Protein AF-A0A6L7IF33-F1 (afdb_monomer_lite)

Foldseek 3Di:
DDPQCVQFPQWDWDADPQQGIWTWGAGPPDRQPIWIWGWDQQVVVRDIDIDIGGDDPPDDCVVVSVVSVVCSVCVVVVCVVCVVVVVVVD

pLDDT: mean 88.31, std 11.7, range [45.31, 97.75]

Sequence (90 aa):
MGLKDFIFGKPTKIENEFFGTMLFLKDKKDKFKSYFECRRQFIPSNKIIEICINGNLNDSVQKQIDFFKSIEDNYSVITKVISPLIEDEF

Secondary structure (DSSP, 8-state):
--HHHHHH-SPEEEEETTTEEEEEE--SS-GGG-EEEEEEEETTTTEEEEEEEE--TTS--HHHHHHHHHHHHTHHHHHHHHHHHHHTT-

Structure (mmCIF, N/CA/C/O backbone):
data_AF-A0A6L7IF33-F1
#
_entry.id   AF-A0A6L7IF33-F1
#
loop_
_atom_site.group_PDB
_atom_site.id
_atom_site.type_symbol
_atom_site.label_atom_id
_atom_site.label_alt_id
_atom_site.label_comp_id
_atom_site.label_asym_id
_atom_site.label_entity_id
_atom_site.label_seq_id
_atom_site.pdbx_PDB_ins_code
_atom_site.Cartn_x
_atom_site.Cartn_y
_atom_site.Cartn_z
_atom_site.occupancy
_atom_site.B_iso_or_equiv
_atom_site.auth_seq_id
_atom_site.auth_comp_id
_atom_site.auth_asym_id
_atom_site.auth_atom_id
_atom_site.pdbx_PDB_model_num
ATOM 1 N N . MET A 1 1 ? 26.397 11.514 -4.302 1.00 45.31 1 MET A N 1
ATOM 2 C CA . MET A 1 1 ? 26.076 10.491 -5.319 1.00 45.31 1 MET A CA 1
ATOM 3 C C . MET A 1 1 ? 26.368 9.145 -4.685 1.00 45.31 1 MET A C 1
ATOM 5 O O . MET A 1 1 ? 27.524 8.874 -4.389 1.00 45.31 1 MET A O 1
ATOM 9 N N . GLY A 1 2 ? 25.325 8.414 -4.298 1.00 49.16 2 GLY A N 1
ATOM 10 C CA . GLY A 1 2 ? 25.424 7.266 -3.389 1.00 49.16 2 GLY A CA 1
ATOM 11 C C . GLY A 1 2 ? 25.272 5.914 -4.085 1.00 49.16 2 GLY A C 1
ATOM 12 O O . GLY A 1 2 ? 24.834 5.833 -5.229 1.00 49.16 2 GLY A O 1
ATOM 13 N N . LEU A 1 3 ? 25.574 4.829 -3.363 1.00 58.47 3 LEU A N 1
ATOM 14 C CA . LEU A 1 3 ? 25.420 3.443 -3.839 1.00 58.47 3 LEU A CA 1
ATOM 15 C C . LEU A 1 3 ? 24.003 3.138 -4.376 1.00 58.47 3 LEU A C 1
ATOM 17 O O . LEU A 1 3 ? 23.852 2.366 -5.322 1.00 58.47 3 LEU A O 1
ATOM 21 N N . LYS A 1 4 ? 22.969 3.767 -3.796 1.00 52.81 4 LYS A N 1
ATOM 22 C CA . LYS A 1 4 ? 21.564 3.625 -4.218 1.00 52.81 4 LYS A CA 1
ATOM 23 C C . LYS A 1 4 ? 21.316 4.178 -5.629 1.00 52.81 4 LYS A C 1
ATOM 25 O O . LYS A 1 4 ? 20.640 3.51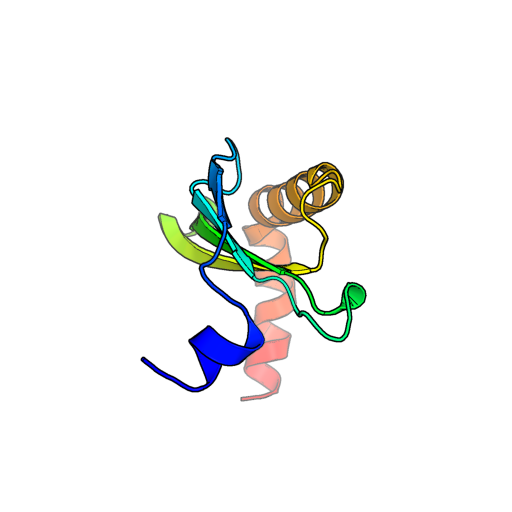9 -6.416 1.00 52.81 4 LYS A O 1
ATOM 30 N N . ASP A 1 5 ? 21.950 5.299 -5.986 1.00 55.75 5 ASP A N 1
ATOM 31 C CA . ASP A 1 5 ? 21.867 5.888 -7.334 1.00 55.75 5 ASP A CA 1
ATOM 32 C C . ASP A 1 5 ? 22.490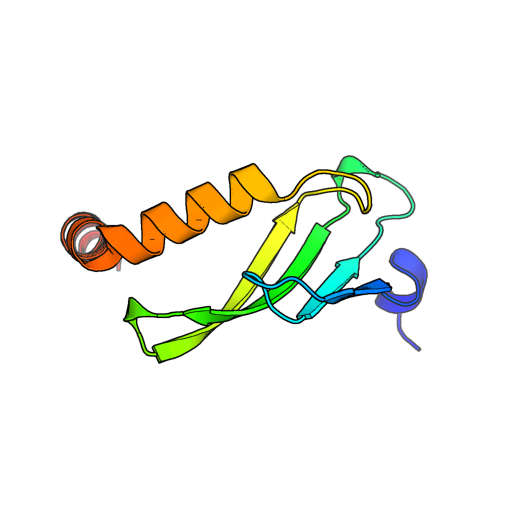 4.954 -8.390 1.00 55.75 5 ASP A C 1
ATOM 34 O O . ASP A 1 5 ? 22.036 4.885 -9.535 1.00 55.75 5 ASP A O 1
ATOM 38 N N . PHE A 1 6 ? 23.527 4.197 -8.008 1.00 59.06 6 PHE A N 1
ATOM 39 C CA . PHE A 1 6 ? 24.228 3.274 -8.904 1.00 59.06 6 PHE A CA 1
ATOM 40 C C . PHE A 1 6 ? 23.375 2.042 -9.250 1.00 59.06 6 PHE A C 1
ATOM 42 O O . PHE A 1 6 ? 23.327 1.620 -10.412 1.00 59.06 6 PHE A O 1
ATOM 49 N N . ILE A 1 7 ? 22.656 1.501 -8.260 1.00 60.00 7 ILE A N 1
ATOM 50 C CA . ILE A 1 7 ? 21.811 0.308 -8.414 1.00 60.00 7 ILE A CA 1
ATOM 51 C C . ILE A 1 7 ? 20.493 0.649 -9.125 1.00 60.00 7 ILE A C 1
ATOM 53 O O . ILE A 1 7 ? 20.149 -0.034 -10.087 1.00 60.00 7 ILE A O 1
ATOM 57 N N . PHE A 1 8 ? 19.811 1.730 -8.736 1.00 62.12 8 PHE A N 1
ATOM 58 C CA . PHE A 1 8 ? 18.455 2.032 -9.219 1.00 62.12 8 PHE A CA 1
ATOM 59 C C . PHE A 1 8 ? 18.386 3.087 -10.339 1.00 62.12 8 PHE A C 1
ATOM 61 O O . PHE A 1 8 ? 17.382 3.179 -11.042 1.00 62.12 8 PHE A O 1
ATOM 68 N N . GLY A 1 9 ? 19.463 3.843 -10.592 1.00 65.88 9 GLY A N 1
ATOM 69 C CA . GLY A 1 9 ? 19.419 4.979 -11.521 1.00 65.88 9 GLY A CA 1
ATOM 70 C C . GLY A 1 9 ? 18.540 6.126 -11.003 1.00 65.88 9 GLY A C 1
ATOM 71 O O . GLY A 1 9 ? 18.100 6.116 -9.857 1.00 65.88 9 GLY A O 1
ATOM 72 N N . LYS A 1 10 ? 18.292 7.144 -11.840 1.00 75.69 10 LYS A N 1
ATOM 73 C CA . LYS A 1 10 ? 17.324 8.200 -11.499 1.00 75.69 10 LYS A CA 1
ATOM 74 C C . LYS A 1 10 ? 15.905 7.608 -11.555 1.00 75.69 10 LYS A C 1
ATOM 76 O O . LYS A 1 10 ? 15.556 7.070 -12.608 1.00 75.69 10 LYS A O 1
ATOM 81 N N . PRO A 1 11 ? 15.099 7.708 -10.484 1.00 79.25 11 PRO A N 1
ATOM 82 C CA . PRO A 1 11 ? 13.752 7.151 -10.467 1.00 79.25 11 PRO A CA 1
ATOM 83 C C . PRO A 1 11 ? 12.854 7.853 -11.490 1.00 79.25 11 PRO A C 1
ATOM 85 O O . PRO A 1 11 ? 12.967 9.061 -11.716 1.00 79.25 11 PRO A O 1
ATOM 88 N N . THR A 1 12 ? 11.961 7.094 -12.124 1.00 88.75 12 THR A N 1
ATOM 89 C CA . THR A 1 12 ? 10.965 7.651 -13.050 1.00 88.75 12 THR A CA 1
ATOM 90 C C . THR A 1 12 ? 9.750 8.115 -12.257 1.00 88.75 12 THR A C 1
ATOM 92 O O . THR A 1 12 ? 9.170 7.329 -11.516 1.00 88.75 12 THR A O 1
ATOM 95 N N . LYS A 1 13 ? 9.364 9.385 -12.407 1.00 90.94 13 LYS A N 1
ATOM 96 C CA . LYS A 1 13 ? 8.168 9.940 -11.765 1.00 90.94 13 LYS A CA 1
ATOM 97 C C . LYS A 1 13 ? 6.944 9.725 -12.656 1.00 90.94 13 LYS A C 1
ATOM 99 O O . LYS A 1 13 ? 6.998 10.046 -13.841 1.00 90.94 13 LYS A O 1
ATOM 104 N N . ILE A 1 14 ? 5.864 9.209 -12.082 1.00 91.19 14 ILE A N 1
ATOM 105 C CA . ILE A 1 14 ? 4.574 8.981 -12.741 1.00 91.19 14 ILE A CA 1
ATOM 106 C C . ILE A 1 14 ? 3.486 9.565 -11.840 1.00 91.19 14 ILE A C 1
ATOM 108 O O . ILE A 1 14 ? 3.545 9.407 -10.624 1.00 91.19 14 ILE A O 1
ATOM 112 N N . GLU A 1 15 ? 2.503 10.245 -12.421 1.00 91.00 15 GLU A N 1
ATOM 113 C CA . GLU A 1 15 ? 1.324 10.694 -11.679 1.00 91.00 15 GLU A CA 1
ATOM 114 C C . GLU A 1 15 ? 0.193 9.677 -11.856 1.00 91.00 15 GLU A C 1
ATOM 116 O O . GLU A 1 15 ? -0.057 9.190 -12.960 1.00 91.00 15 GLU A O 1
ATOM 121 N N . ASN A 1 16 ? -0.489 9.354 -10.763 1.00 93.00 16 ASN A N 1
ATOM 122 C CA . ASN A 1 16 ? -1.635 8.459 -10.737 1.00 93.00 16 ASN A CA 1
ATOM 123 C C . ASN A 1 16 ? -2.750 9.084 -9.893 1.00 93.00 16 ASN A C 1
ATOM 125 O O . ASN A 1 16 ? -2.491 9.605 -8.812 1.00 93.00 16 ASN A O 1
ATOM 129 N N . GLU A 1 17 ? -3.996 9.002 -10.355 1.00 93.19 17 GLU A N 1
ATOM 130 C CA . GLU A 1 17 ? -5.132 9.641 -9.673 1.00 93.19 17 GLU A CA 1
ATOM 131 C C . GLU A 1 17 ? -5.365 9.109 -8.252 1.00 93.19 17 GLU A C 1
ATOM 133 O O . GLU A 1 17 ? -5.768 9.858 -7.367 1.00 93.19 17 GLU A O 1
ATOM 138 N N . PHE A 1 18 ? -5.095 7.823 -8.015 1.00 94.12 18 PHE A N 1
ATOM 139 C CA . PHE A 1 18 ? -5.315 7.184 -6.720 1.00 94.12 18 PHE A CA 1
ATOM 140 C C . PHE A 1 18 ? -4.056 7.181 -5.847 1.00 94.12 18 PHE A C 1
ATOM 142 O O . PHE A 1 18 ? -4.123 7.470 -4.655 1.00 94.12 18 PHE A O 1
ATOM 149 N N . PHE A 1 19 ? -2.898 6.833 -6.408 1.00 93.44 19 PHE A N 1
ATOM 150 C CA . PHE A 1 19 ? -1.636 6.746 -5.664 1.00 93.44 19 PHE A CA 1
ATOM 151 C C . PHE A 1 19 ? -0.892 8.080 -5.546 1.00 93.44 19 PHE A C 1
ATOM 153 O O . PHE A 1 19 ? 0.091 8.160 -4.808 1.00 93.44 19 PHE A O 1
ATOM 160 N N . GLY A 1 20 ? -1.364 9.124 -6.229 1.00 90.56 20 GLY A N 1
ATOM 161 C CA . GLY A 1 20 ? -0.683 10.406 -6.314 1.00 90.56 20 GLY A CA 1
ATOM 162 C C . GLY A 1 20 ? 0.614 10.286 -7.108 1.00 90.56 20 GLY A C 1
ATOM 163 O O . GLY A 1 20 ? 0.690 9.589 -8.122 1.00 90.56 20 GLY A O 1
ATOM 164 N N . THR A 1 21 ? 1.656 10.955 -6.623 1.00 90.94 21 THR A N 1
ATOM 165 C CA . THR A 1 21 ? 2.992 10.830 -7.200 1.00 90.94 21 THR A CA 1
ATOM 166 C C . THR A 1 21 ? 3.577 9.454 -6.880 1.00 90.94 21 THR A C 1
ATOM 168 O O . THR A 1 21 ? 3.753 9.093 -5.714 1.00 90.94 21 THR A O 1
ATOM 171 N N . MET A 1 22 ? 3.948 8.732 -7.935 1.00 93.12 22 MET A N 1
ATOM 172 C CA . MET A 1 22 ? 4.635 7.447 -7.891 1.00 93.12 22 MET A CA 1
ATOM 173 C C . MET A 1 22 ? 6.075 7.604 -8.391 1.00 93.12 22 MET A C 1
ATOM 175 O O . MET A 1 22 ? 6.319 8.161 -9.464 1.00 93.12 22 MET A O 1
ATOM 179 N N . LEU A 1 23 ? 7.041 7.091 -7.635 1.00 93.62 23 LEU A N 1
ATOM 180 C CA . LEU A 1 23 ? 8.440 6.981 -8.039 1.00 93.62 23 LEU A CA 1
ATOM 181 C C . LEU A 1 23 ? 8.739 5.526 -8.379 1.00 93.62 23 LEU A C 1
ATOM 183 O O . LEU A 1 23 ? 8.676 4.663 -7.513 1.00 93.62 23 LEU A O 1
ATOM 187 N N . PHE A 1 24 ? 9.069 5.247 -9.635 1.00 92.94 24 PHE A N 1
ATOM 188 C CA . PHE A 1 24 ? 9.477 3.919 -10.069 1.00 92.94 24 PHE A CA 1
ATOM 189 C C . PHE A 1 24 ? 10.973 3.715 -9.833 1.00 92.94 24 PHE A C 1
ATOM 191 O O . PHE A 1 24 ? 11.807 4.425 -10.411 1.00 92.94 24 PHE A O 1
ATOM 198 N N . LEU A 1 25 ? 11.303 2.713 -9.021 1.00 90.06 25 LEU A N 1
ATOM 199 C CA . LEU A 1 25 ? 12.662 2.257 -8.783 1.00 90.06 25 LEU A CA 1
ATOM 200 C C . LEU A 1 25 ? 12.886 0.956 -9.547 1.00 90.06 25 LEU A C 1
ATOM 202 O O . LEU A 1 25 ? 12.355 -0.103 -9.211 1.00 90.06 25 LEU A O 1
ATOM 206 N N . LYS A 1 26 ? 13.702 1.056 -10.598 1.00 88.38 26 LYS A N 1
ATOM 207 C CA . LYS A 1 26 ? 14.063 -0.079 -11.440 1.00 88.38 26 LYS A CA 1
ATOM 208 C C . LYS A 1 26 ? 15.259 -0.810 -10.850 1.00 88.38 26 LYS A C 1
ATOM 210 O O . LYS A 1 26 ? 16.361 -0.262 -10.821 1.00 88.38 26 LYS A O 1
ATOM 215 N N . ASP A 1 27 ? 15.078 -2.069 -10.478 1.00 85.12 27 ASP A N 1
ATOM 216 C CA . ASP A 1 27 ? 16.215 -2.946 -10.219 1.00 85.12 27 ASP A CA 1
ATOM 217 C C . ASP A 1 27 ? 16.815 -3.393 -11.566 1.00 85.12 27 ASP A C 1
ATOM 219 O O . ASP A 1 27 ? 16.144 -3.957 -12.436 1.00 85.12 27 ASP A O 1
ATOM 223 N N . LYS A 1 28 ? 18.096 -3.073 -11.781 1.00 82.44 28 LYS A N 1
ATOM 224 C CA . LYS A 1 28 ? 18.809 -3.363 -13.036 1.00 82.44 28 LYS A CA 1
ATOM 225 C C . LYS A 1 28 ? 19.170 -4.840 -13.207 1.00 82.44 28 LYS A C 1
ATOM 227 O O . LYS A 1 28 ? 19.486 -5.244 -14.323 1.00 82.44 28 LYS A O 1
ATOM 232 N N . LYS A 1 29 ? 19.191 -5.614 -12.122 1.00 84.19 29 LYS A N 1
ATOM 233 C CA . LYS A 1 29 ? 19.593 -7.025 -12.104 1.00 84.19 29 LYS A CA 1
ATOM 234 C C . LYS A 1 29 ? 18.385 -7.949 -12.160 1.00 84.19 29 LYS A C 1
ATOM 236 O O . LYS A 1 29 ? 18.454 -8.982 -12.817 1.00 84.19 29 LYS A O 1
ATOM 241 N N . ASP A 1 30 ? 17.297 -7.576 -11.494 1.00 82.25 30 ASP A N 1
ATOM 242 C CA . ASP A 1 30 ? 16.092 -8.394 -11.400 1.00 82.25 30 ASP A CA 1
ATOM 243 C C . ASP A 1 30 ? 14.828 -7.547 -11.567 1.00 82.25 30 ASP A C 1
ATOM 245 O O . ASP A 1 30 ? 14.416 -6.814 -10.670 1.00 82.25 30 ASP A O 1
ATOM 249 N N . LYS A 1 31 ? 14.157 -7.694 -12.713 1.00 78.25 31 LYS A N 1
ATOM 250 C CA . LYS A 1 31 ? 12.918 -6.961 -13.002 1.00 78.25 31 LYS A CA 1
ATOM 251 C C . LYS A 1 31 ? 11.814 -7.217 -11.967 1.00 78.25 31 LYS A C 1
ATOM 253 O O . LYS A 1 31 ? 11.017 -6.322 -11.719 1.00 78.25 31 LYS A O 1
ATOM 258 N N . PHE A 1 32 ? 11.791 -8.385 -11.319 1.00 82.88 32 PHE A N 1
ATOM 259 C CA . PHE A 1 32 ? 10.783 -8.722 -10.308 1.00 82.88 32 PHE A CA 1
ATOM 260 C C . PHE A 1 32 ? 11.014 -8.026 -8.962 1.00 82.88 32 PHE A C 1
ATOM 262 O O . PHE A 1 32 ? 10.144 -8.073 -8.096 1.00 82.88 32 PHE A O 1
ATOM 269 N N . LYS A 1 33 ? 12.160 -7.356 -8.795 1.00 86.50 33 LYS A N 1
ATOM 270 C CA . LYS A 1 33 ? 12.483 -6.524 -7.629 1.00 86.50 33 LYS A CA 1
ATOM 271 C C . LYS A 1 33 ? 12.280 -5.033 -7.876 1.00 86.50 33 LYS A C 1
ATOM 273 O O . LYS A 1 33 ? 12.613 -4.223 -7.017 1.00 86.50 33 LYS A O 1
ATOM 278 N N . SER A 1 34 ? 11.753 -4.663 -9.042 1.00 90.56 34 SER A N 1
ATOM 279 C CA . SER A 1 34 ? 11.345 -3.284 -9.293 1.00 90.56 34 SER A CA 1
ATOM 280 C C . SER A 1 34 ? 10.038 -2.980 -8.563 1.00 90.56 34 SER A C 1
ATOM 282 O O . SER A 1 34 ? 9.180 -3.852 -8.398 1.00 90.56 34 SER A O 1
ATOM 284 N N . TYR A 1 35 ? 9.897 -1.741 -8.108 1.00 92.44 35 TYR A N 1
ATOM 285 C CA . TYR A 1 35 ? 8.736 -1.318 -7.338 1.00 92.44 35 TYR A CA 1
ATOM 286 C C . TYR A 1 35 ? 8.472 0.180 -7.493 1.00 92.44 35 TYR A C 1
ATOM 288 O O . TYR A 1 35 ? 9.305 0.937 -7.998 1.00 92.44 35 TYR A O 1
ATOM 296 N N . PHE A 1 36 ? 7.290 0.597 -7.057 1.00 93.50 36 PHE A N 1
ATOM 297 C CA . PHE A 1 36 ? 6.878 1.987 -6.968 1.00 93.50 36 PHE A CA 1
ATOM 298 C C . PHE A 1 36 ? 6.818 2.426 -5.510 1.00 93.50 36 PHE A C 1
ATOM 300 O O . PHE A 1 36 ? 6.211 1.738 -4.691 1.00 93.50 36 PHE A O 1
ATOM 307 N N . GLU A 1 37 ? 7.382 3.589 -5.211 1.00 94.56 37 GLU A N 1
ATOM 308 C CA . GLU A 1 37 ? 7.150 4.324 -3.967 1.00 94.56 37 GLU A CA 1
ATOM 309 C C . GLU A 1 37 ? 6.067 5.368 -4.226 1.00 94.56 37 GLU A C 1
ATOM 311 O O . GLU A 1 37 ? 6.217 6.229 -5.094 1.00 94.56 37 GLU A O 1
ATOM 316 N N . CYS A 1 38 ? 4.959 5.280 -3.500 1.00 94.06 38 CYS A N 1
ATOM 317 C CA . CYS A 1 38 ? 3.812 6.168 -3.652 1.00 94.06 38 CYS A CA 1
ATOM 318 C C . CYS A 1 38 ? 3.590 6.938 -2.357 1.00 94.06 38 CYS A C 1
ATOM 320 O O . CYS A 1 38 ? 3.721 6.368 -1.273 1.00 94.06 38 CYS A O 1
ATOM 322 N N . ARG A 1 39 ? 3.190 8.206 -2.456 1.00 93.19 39 ARG A N 1
ATOM 323 C CA . ARG A 1 39 ? 2.836 9.020 -1.290 1.00 93.19 39 ARG A CA 1
ATOM 324 C C . ARG A 1 39 ? 1.468 9.646 -1.495 1.00 93.19 39 ARG A C 1
ATOM 326 O O . ARG A 1 39 ? 1.278 10.431 -2.422 1.00 93.19 39 ARG A O 1
ATOM 333 N N . ARG A 1 40 ? 0.526 9.326 -0.608 1.00 93.62 40 ARG A N 1
ATOM 334 C CA . ARG A 1 40 ? -0.862 9.797 -0.706 1.00 93.62 40 ARG A CA 1
ATOM 335 C C . ARG A 1 40 ? -1.498 10.031 0.652 1.00 93.62 40 ARG A C 1
ATOM 337 O O . ARG A 1 40 ? -1.020 9.544 1.673 1.00 93.62 40 ARG A O 1
ATOM 344 N N . GLN A 1 41 ? -2.615 10.743 0.644 1.00 94.94 41 GLN A N 1
ATOM 345 C CA . GLN A 1 41 ? -3.499 10.850 1.795 1.00 94.94 41 GLN A CA 1
ATOM 346 C C . GLN A 1 41 ? -4.262 9.533 1.984 1.00 94.94 41 GLN A C 1
ATOM 348 O O . GLN A 1 41 ? -4.803 8.976 1.027 1.00 94.94 41 GLN A O 1
ATOM 353 N N . PHE A 1 42 ? -4.271 9.025 3.211 1.00 94.75 42 PHE A N 1
ATOM 354 C CA . PHE A 1 42 ? -5.050 7.865 3.621 1.00 94.75 42 PHE A CA 1
ATOM 355 C C . PHE A 1 42 ? -6.349 8.347 4.244 1.00 94.75 42 PHE A C 1
ATOM 357 O O . PHE A 1 42 ? -6.332 8.981 5.303 1.00 94.75 42 PHE A O 1
ATOM 364 N N . ILE A 1 43 ? -7.466 8.075 3.574 1.00 93.94 43 ILE A N 1
ATOM 365 C CA . ILE A 1 43 ? -8.764 8.669 3.920 1.00 93.94 43 ILE A CA 1
ATOM 366 C C . ILE A 1 43 ? -9.158 8.371 5.377 1.00 93.94 43 ILE A C 1
ATOM 368 O O . ILE A 1 43 ? -9.486 9.321 6.090 1.00 93.94 43 ILE A O 1
ATOM 372 N N . PRO A 1 44 ? -9.055 7.123 5.881 1.00 96.06 44 PRO A N 1
ATOM 373 C CA . PRO A 1 44 ? -9.556 6.797 7.216 1.00 96.06 44 PRO A CA 1
ATOM 374 C C . PRO A 1 44 ? -8.858 7.523 8.372 1.00 96.06 44 PRO A C 1
ATOM 376 O O . PRO A 1 44 ? -9.470 7.734 9.415 1.00 96.06 44 PRO A O 1
ATOM 379 N N . SER A 1 45 ? -7.583 7.896 8.218 1.00 93.94 45 SER A N 1
ATOM 380 C CA . SER A 1 45 ? -6.828 8.603 9.265 1.00 93.94 45 SER A CA 1
ATOM 381 C C . SER A 1 45 ? -6.523 10.060 8.929 1.00 93.94 45 SER A C 1
ATOM 383 O O . SER A 1 45 ? -6.000 10.783 9.778 1.00 93.94 45 SER A O 1
ATOM 385 N N . ASN A 1 46 ? -6.820 10.491 7.700 1.00 95.25 46 ASN A N 1
ATOM 386 C CA . ASN A 1 46 ? -6.471 11.797 7.152 1.00 95.25 46 ASN A CA 1
ATOM 387 C C . ASN A 1 46 ? -4.959 12.119 7.190 1.00 95.25 46 ASN A C 1
ATOM 389 O O . ASN A 1 46 ? -4.558 13.282 7.147 1.00 95.25 46 ASN A O 1
ATOM 393 N N . LYS A 1 47 ? -4.102 11.096 7.296 1.00 95.50 47 LYS A N 1
ATOM 394 C CA . LYS A 1 47 ? -2.640 11.241 7.319 1.00 95.50 47 LYS A CA 1
ATOM 395 C C . LYS A 1 47 ? -2.046 10.910 5.960 1.00 95.50 47 LYS A C 1
ATOM 397 O O . LYS A 1 47 ? -2.629 10.167 5.176 1.00 95.50 47 LYS A O 1
ATOM 402 N N . ILE A 1 48 ? -0.855 11.433 5.699 1.00 94.94 48 ILE A N 1
ATOM 403 C CA . ILE A 1 48 ? -0.072 11.013 4.540 1.00 94.94 48 ILE A CA 1
ATOM 404 C C . ILE A 1 48 ? 0.604 9.682 4.868 1.00 94.94 48 ILE A C 1
ATOM 406 O O . ILE A 1 48 ? 1.261 9.573 5.903 1.00 94.94 48 ILE A O 1
ATOM 410 N N . ILE A 1 49 ? 0.457 8.702 3.981 1.00 94.25 49 ILE A N 1
ATOM 411 C CA . ILE A 1 49 ? 1.122 7.401 4.061 1.00 94.25 49 ILE A CA 1
ATOM 412 C C . ILE A 1 49 ? 2.035 7.190 2.856 1.00 94.25 49 ILE A C 1
ATOM 414 O O . ILE A 1 49 ? 1.841 7.790 1.792 1.00 94.25 49 ILE A O 1
ATOM 418 N N . GLU A 1 50 ? 3.015 6.313 3.040 1.00 94.44 50 GLU A N 1
ATOM 419 C CA . GLU A 1 50 ? 3.886 5.812 1.983 1.00 94.44 50 GLU A CA 1
ATOM 420 C C . GLU A 1 50 ? 3.511 4.365 1.669 1.00 94.44 50 GLU A C 1
ATOM 422 O O . GLU A 1 50 ? 3.271 3.562 2.571 1.00 94.44 50 GLU A O 1
ATOM 427 N N . ILE A 1 51 ? 3.414 4.046 0.381 1.00 93.25 51 ILE A N 1
ATOM 428 C CA . ILE A 1 51 ? 3.003 2.732 -0.109 1.00 93.25 51 ILE A CA 1
ATOM 429 C C . ILE A 1 51 ? 4.054 2.235 -1.095 1.00 93.25 51 ILE A C 1
ATOM 431 O O . ILE A 1 51 ? 4.346 2.909 -2.083 1.00 93.25 51 ILE A O 1
ATOM 435 N N . CYS A 1 52 ? 4.565 1.028 -0.858 1.00 92.62 52 CYS A N 1
ATOM 436 C CA . CYS A 1 52 ? 5.424 0.326 -1.804 1.00 92.62 52 CYS A CA 1
ATOM 437 C C . CYS A 1 52 ? 4.605 -0.685 -2.609 1.00 92.62 52 CYS A C 1
ATOM 439 O O . CYS A 1 52 ? 3.923 -1.536 -2.037 1.00 92.62 52 CYS A O 1
ATOM 441 N N . ILE A 1 53 ? 4.690 -0.610 -3.936 1.00 92.06 53 ILE A N 1
ATOM 442 C CA . ILE A 1 53 ? 3.992 -1.519 -4.848 1.00 92.06 53 ILE A CA 1
ATOM 443 C C . ILE A 1 53 ? 5.015 -2.220 -5.730 1.00 92.06 53 ILE A C 1
ATOM 445 O O . ILE A 1 53 ? 5.633 -1.585 -6.579 1.00 92.06 53 ILE A O 1
ATOM 449 N N . ASN A 1 54 ? 5.167 -3.533 -5.577 1.00 90.75 54 ASN A N 1
ATOM 450 C CA . ASN A 1 54 ? 5.989 -4.320 -6.496 1.00 90.75 54 ASN A CA 1
ATOM 451 C C . ASN A 1 54 ? 5.355 -4.324 -7.892 1.00 90.75 54 ASN A C 1
ATOM 453 O O . ASN A 1 54 ? 4.152 -4.565 -8.026 1.00 90.75 54 ASN A O 1
ATOM 457 N N . GLY A 1 55 ? 6.154 -4.086 -8.930 1.00 87.50 55 GLY A N 1
ATOM 458 C CA . GLY A 1 55 ? 5.657 -4.058 -10.304 1.00 87.50 55 GLY A CA 1
ATOM 459 C C . GLY A 1 55 ? 6.635 -3.439 -11.295 1.00 87.50 55 GLY A C 1
ATOM 460 O O . GLY A 1 55 ? 7.677 -2.906 -10.917 1.00 87.50 55 GLY A O 1
ATOM 461 N N . ASN A 1 56 ? 6.289 -3.507 -12.581 1.00 86.81 56 ASN A N 1
ATOM 462 C CA . ASN A 1 56 ? 7.039 -2.868 -13.661 1.00 86.81 56 ASN A CA 1
ATOM 463 C C . ASN A 1 56 ? 6.292 -1.647 -14.209 1.00 86.81 56 ASN A C 1
ATOM 465 O O . ASN A 1 56 ? 5.079 -1.532 -14.075 1.00 86.81 56 ASN A O 1
ATOM 469 N N . LEU A 1 57 ? 7.018 -0.771 -14.910 1.00 83.81 57 LEU A N 1
ATOM 470 C CA . LEU A 1 57 ? 6.502 0.492 -15.460 1.00 83.81 57 LEU A CA 1
ATOM 471 C C . LEU A 1 57 ? 5.241 0.350 -16.340 1.00 83.81 57 LEU A C 1
ATOM 473 O O . LEU A 1 57 ? 4.433 1.269 -16.393 1.00 83.81 57 LEU A O 1
ATOM 477 N N . ASN A 1 58 ? 5.086 -0.781 -17.034 1.00 83.19 58 ASN A N 1
ATOM 478 C CA . ASN A 1 58 ? 3.996 -1.013 -17.989 1.00 83.19 58 ASN A CA 1
ATOM 479 C C . ASN A 1 58 ? 2.864 -1.881 -17.420 1.00 83.19 58 ASN A C 1
ATOM 481 O O . ASN A 1 58 ? 1.903 -2.173 -18.133 1.00 83.19 58 ASN A O 1
ATOM 485 N N . ASP A 1 59 ? 2.986 -2.333 -16.172 1.00 85.62 59 ASP A N 1
ATOM 486 C CA . ASP A 1 59 ? 1.974 -3.181 -15.556 1.00 85.62 59 ASP A CA 1
ATOM 487 C C . ASP A 1 59 ? 0.787 -2.322 -15.098 1.00 85.62 59 ASP A C 1
ATOM 489 O O . ASP A 1 59 ? 0.950 -1.215 -14.582 1.00 85.62 59 ASP A O 1
ATOM 493 N N . SER A 1 60 ? -0.433 -2.836 -15.269 1.00 87.25 60 SER A N 1
ATOM 494 C CA . SER A 1 60 ? -1.617 -2.175 -14.718 1.00 87.25 60 SER A CA 1
ATOM 495 C C . SER A 1 60 ? -1.584 -2.228 -13.193 1.00 87.25 60 SER A C 1
ATOM 497 O O . SER A 1 60 ? -1.435 -3.301 -12.606 1.00 87.25 60 SER A O 1
ATOM 499 N N . VAL A 1 61 ? -1.803 -1.075 -12.559 1.00 90.56 61 VAL A N 1
ATOM 500 C CA . VAL A 1 61 ? -1.894 -0.947 -11.097 1.00 90.56 61 VAL A CA 1
ATOM 501 C C . VAL A 1 61 ? -3.326 -1.089 -10.568 1.00 90.56 61 VAL A C 1
ATOM 503 O O . VAL A 1 61 ? -3.571 -0.871 -9.384 1.00 90.56 61 VAL A O 1
ATOM 506 N N . GLN A 1 62 ? -4.293 -1.437 -11.427 1.00 93.38 62 GLN A N 1
ATOM 507 C CA . GLN A 1 62 ? -5.713 -1.432 -11.060 1.00 93.38 62 GLN A CA 1
ATOM 508 C C . GLN A 1 62 ? -6.023 -2.401 -9.915 1.00 93.38 62 GLN A C 1
ATOM 510 O O . GLN A 1 62 ? -6.716 -2.031 -8.976 1.00 93.38 62 GLN A O 1
ATOM 515 N N . LYS A 1 63 ? -5.443 -3.607 -9.930 1.00 93.44 63 LYS A N 1
ATOM 516 C CA . LYS A 1 63 ? -5.647 -4.590 -8.851 1.00 93.44 63 LYS A CA 1
ATOM 517 C C . LYS A 1 63 ? -5.165 -4.066 -7.498 1.00 93.44 63 LYS A C 1
ATOM 519 O O . LYS A 1 63 ? -5.764 -4.357 -6.469 1.00 93.44 63 LYS A O 1
ATOM 524 N N . GLN A 1 64 ? -4.084 -3.294 -7.498 1.00 94.12 64 GLN A N 1
ATOM 525 C CA . GLN A 1 64 ? -3.544 -2.659 -6.306 1.00 94.12 64 GLN A CA 1
ATOM 526 C C . GLN A 1 64 ? -4.453 -1.517 -5.856 1.00 94.12 64 GLN A C 1
ATOM 528 O O . GLN A 1 64 ? -4.742 -1.425 -4.669 1.00 94.12 64 GLN A O 1
ATOM 533 N N . ILE A 1 65 ? -4.958 -0.697 -6.785 1.00 95.50 65 ILE A N 1
ATOM 534 C CA . ILE A 1 65 ? -5.967 0.328 -6.476 1.00 95.50 65 ILE A CA 1
ATOM 535 C C . ILE A 1 65 ? -7.177 -0.314 -5.794 1.00 95.50 65 ILE A C 1
ATOM 537 O O . ILE A 1 65 ? -7.579 0.135 -4.724 1.00 95.50 65 ILE A O 1
ATOM 541 N N . ASP A 1 66 ? -7.722 -1.381 -6.376 1.00 96.94 66 ASP A N 1
ATOM 542 C CA . ASP A 1 66 ? -8.905 -2.065 -5.851 1.00 96.94 66 ASP A CA 1
ATOM 543 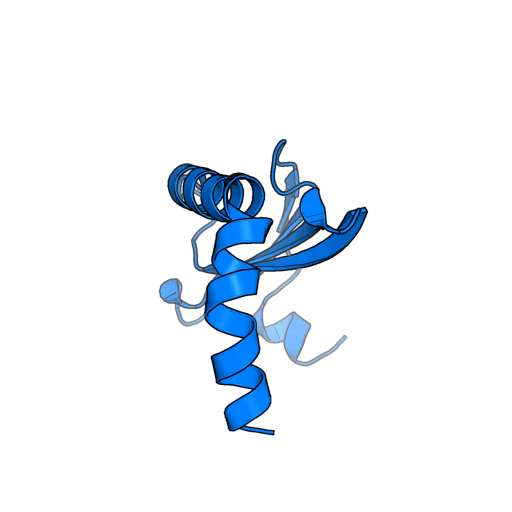C C . ASP A 1 66 ? -8.645 -2.641 -4.452 1.00 96.94 66 ASP A C 1
ATOM 545 O O . ASP A 1 66 ? -9.459 -2.475 -3.544 1.00 96.94 66 ASP A O 1
ATOM 549 N N . PHE A 1 67 ? -7.470 -3.242 -4.241 1.00 95.38 67 PHE A N 1
ATOM 550 C CA . PHE A 1 67 ? -7.044 -3.728 -2.930 1.00 95.38 67 PHE A CA 1
ATOM 551 C C . PHE A 1 67 ? -6.982 -2.604 -1.886 1.00 95.38 67 PHE A C 1
ATOM 553 O O . PHE A 1 67 ? -7.589 -2.717 -0.822 1.00 95.38 67 PHE A O 1
ATOM 560 N N . PHE A 1 68 ? -6.301 -1.496 -2.182 1.00 95.19 68 PHE A N 1
ATOM 561 C CA . PHE A 1 68 ? -6.176 -0.388 -1.233 1.00 95.19 68 PHE A CA 1
ATOM 562 C C . PHE A 1 68 ? -7.509 0.319 -0.973 1.00 95.19 68 PHE A C 1
ATOM 564 O O . PHE A 1 68 ? -7.770 0.686 0.170 1.00 95.19 68 PHE A O 1
ATOM 571 N N . LYS A 1 69 ? -8.380 0.450 -1.984 1.00 96.25 69 LYS A N 1
ATOM 572 C CA . LYS A 1 69 ? -9.758 0.928 -1.783 1.00 96.25 69 LYS A CA 1
ATOM 573 C C . LYS A 1 69 ? -10.509 0.025 -0.819 1.00 96.25 69 LYS A C 1
ATOM 575 O O . LYS A 1 69 ? -11.086 0.518 0.139 1.00 96.25 69 LYS A O 1
ATOM 580 N N . SER A 1 70 ? -10.412 -1.294 -0.999 1.00 97.44 70 SER A N 1
ATOM 581 C CA . SER A 1 70 ? -11.078 -2.238 -0.100 1.00 97.44 70 SER A CA 1
ATOM 582 C C . SER A 1 70 ? -10.600 -2.109 1.354 1.00 97.44 70 SER A C 1
ATOM 584 O O . SER A 1 70 ? -11.406 -2.259 2.269 1.00 97.44 70 SER A O 1
ATOM 586 N N . ILE A 1 71 ? -9.324 -1.768 1.582 1.00 95.69 71 ILE A N 1
ATOM 587 C CA . ILE A 1 71 ? -8.802 -1.467 2.922 1.00 95.69 71 ILE A CA 1
ATOM 588 C C . ILE A 1 71 ? -9.397 -0.167 3.463 1.00 95.69 71 ILE A C 1
ATOM 590 O O . ILE A 1 71 ? -9.823 -0.146 4.614 1.00 95.69 71 ILE A O 1
ATOM 594 N N . GLU A 1 72 ? -9.413 0.910 2.669 1.00 95.88 72 GLU A N 1
ATOM 595 C CA . GLU A 1 72 ? -9.974 2.201 3.094 1.00 95.88 72 GLU A CA 1
ATOM 596 C C . GLU A 1 72 ? -11.467 2.076 3.432 1.00 95.88 72 GLU A C 1
ATOM 598 O O . GLU A 1 72 ? -11.887 2.510 4.506 1.00 95.88 72 GLU A O 1
ATOM 603 N N . ASP A 1 73 ? -12.238 1.400 2.579 1.00 97.62 73 ASP A N 1
ATOM 604 C CA . ASP A 1 73 ? -13.681 1.200 2.736 1.00 97.62 73 ASP A CA 1
ATOM 605 C C . ASP A 1 73 ? -14.026 0.340 3.962 1.00 97.62 73 ASP A C 1
ATOM 607 O O . ASP A 1 73 ? -15.039 0.560 4.625 1.00 97.62 73 ASP A O 1
ATOM 611 N N . ASN A 1 74 ? -13.171 -0.632 4.297 1.00 97.75 74 ASN A N 1
ATOM 612 C CA . ASN A 1 74 ? -13.397 -1.568 5.402 1.00 97.75 74 ASN A CA 1
ATOM 613 C C . ASN A 1 74 ? -12.522 -1.279 6.628 1.00 97.75 74 ASN A C 1
ATOM 615 O O . ASN A 1 74 ? -12.446 -2.109 7.538 1.00 97.75 74 ASN A O 1
ATOM 619 N N . TYR A 1 75 ? -11.879 -0.109 6.685 1.00 96.69 75 TYR A N 1
ATOM 620 C CA . TYR A 1 75 ? -10.845 0.193 7.673 1.00 96.69 75 TYR A CA 1
ATOM 621 C C . TYR A 1 75 ? -11.305 -0.062 9.109 1.00 96.69 75 TYR A C 1
ATOM 623 O O . TYR A 1 75 ? -10.618 -0.749 9.856 1.00 96.69 75 TYR A O 1
ATOM 631 N N . SER A 1 76 ? -12.497 0.417 9.483 1.00 95.81 76 SER A N 1
ATOM 632 C CA . SER A 1 76 ? -13.018 0.245 10.845 1.00 95.81 76 SER A CA 1
ATOM 633 C C . SER A 1 76 ? -13.279 -1.215 11.222 1.00 95.81 76 SER A C 1
ATOM 635 O O . SER A 1 76 ? -13.191 -1.559 12.400 1.00 95.81 76 SER A O 1
ATOM 637 N N . VAL A 1 77 ? -13.650 -2.062 10.259 1.00 97.38 77 VAL A N 1
ATOM 638 C CA . VAL A 1 77 ? -13.877 -3.492 10.506 1.00 97.38 77 VAL A CA 1
ATOM 639 C C . VAL A 1 77 ? -12.533 -4.192 10.668 1.00 97.38 77 VAL A C 1
ATOM 641 O O . VAL A 1 77 ? -12.339 -4.937 11.626 1.00 97.38 77 VAL A O 1
ATOM 644 N N . ILE A 1 78 ? -11.592 -3.898 9.768 1.00 96.56 78 ILE A N 1
ATOM 645 C CA . ILE A 1 78 ? -10.241 -4.460 9.773 1.00 96.56 78 ILE A CA 1
ATOM 646 C C . ILE A 1 78 ? -9.519 -4.110 11.078 1.00 96.56 78 ILE A C 1
ATOM 648 O O . ILE A 1 78 ? -9.003 -5.004 11.744 1.00 96.56 78 ILE A O 1
ATOM 652 N N . THR A 1 79 ? -9.517 -2.839 11.489 1.00 95.69 79 THR A N 1
ATOM 653 C CA . THR A 1 79 ? -8.831 -2.412 12.718 1.00 95.69 79 THR A CA 1
ATOM 654 C C . THR A 1 79 ? -9.440 -3.047 13.956 1.00 95.69 79 THR A C 1
ATOM 656 O O . THR A 1 79 ? -8.704 -3.545 14.795 1.00 95.69 79 THR A O 1
ATOM 659 N N . LYS A 1 80 ? -10.772 -3.132 14.046 1.00 96.00 80 LYS A N 1
ATOM 660 C CA . LYS A 1 80 ? -11.441 -3.787 15.177 1.00 96.00 80 LYS A CA 1
ATOM 661 C C . LYS A 1 80 ? -11.034 -5.256 15.336 1.00 96.00 80 LYS A C 1
ATOM 663 O O . LYS A 1 80 ? -10.962 -5.740 16.460 1.00 96.00 80 LYS A O 1
ATOM 668 N N . VAL A 1 81 ? -10.801 -5.961 14.229 1.00 96.56 81 VAL A N 1
ATOM 669 C CA . VAL A 1 81 ? -10.396 -7.376 14.240 1.00 96.56 81 VAL A CA 1
ATOM 670 C C . VAL A 1 81 ? -8.897 -7.534 14.502 1.00 96.56 81 VAL A C 1
ATOM 672 O O . VAL A 1 81 ? -8.504 -8.460 15.202 1.00 96.56 81 VAL A O 1
ATOM 675 N N . ILE A 1 82 ? -8.062 -6.648 13.954 1.00 95.00 82 ILE A N 1
ATOM 676 C CA . ILE A 1 82 ? -6.600 -6.762 14.041 1.00 95.00 82 ILE A CA 1
ATOM 677 C C . ILE A 1 82 ? -6.045 -6.189 15.352 1.00 95.00 82 ILE A C 1
ATOM 679 O O . ILE A 1 82 ? -5.068 -6.728 15.860 1.00 95.00 82 ILE A O 1
ATOM 683 N N . SER A 1 83 ? -6.642 -5.134 15.918 1.00 95.44 83 SER A N 1
ATOM 684 C CA . SER A 1 83 ? -6.126 -4.468 17.126 1.00 95.44 83 SER A CA 1
ATOM 685 C C . SER A 1 83 ? -5.871 -5.426 18.298 1.00 95.44 83 SER A C 1
ATOM 687 O O . SER A 1 83 ? -4.749 -5.399 18.796 1.00 95.44 83 SER A O 1
ATOM 689 N N . PRO A 1 84 ? -6.803 -6.325 18.684 1.00 94.81 84 PRO A N 1
ATOM 690 C CA . PRO A 1 84 ? -6.546 -7.273 19.770 1.00 94.81 84 PRO A CA 1
ATOM 691 C C . PRO A 1 84 ? -5.355 -8.197 19.488 1.00 94.81 84 PRO A C 1
ATOM 693 O O . PRO A 1 84 ? -4.562 -8.462 20.376 1.00 94.81 84 PRO A O 1
ATOM 696 N N . LEU A 1 85 ? -5.176 -8.630 18.233 1.00 95.12 85 LEU A N 1
ATOM 697 C CA . LEU A 1 85 ? -4.066 -9.508 17.844 1.00 95.12 85 LEU A CA 1
ATOM 698 C C . LEU A 1 85 ? -2.702 -8.814 17.949 1.00 95.12 85 LEU A C 1
ATOM 700 O O . LEU A 1 85 ? -1.693 -9.480 18.144 1.00 95.12 85 LEU A O 1
ATOM 704 N N . ILE A 1 86 ? -2.663 -7.491 17.769 1.00 93.00 86 ILE A N 1
ATOM 705 C CA . ILE A 1 86 ? -1.443 -6.697 17.951 1.00 93.00 86 ILE A CA 1
ATOM 706 C C . ILE A 1 86 ? -1.191 -6.463 19.443 1.00 93.00 86 ILE A C 1
ATOM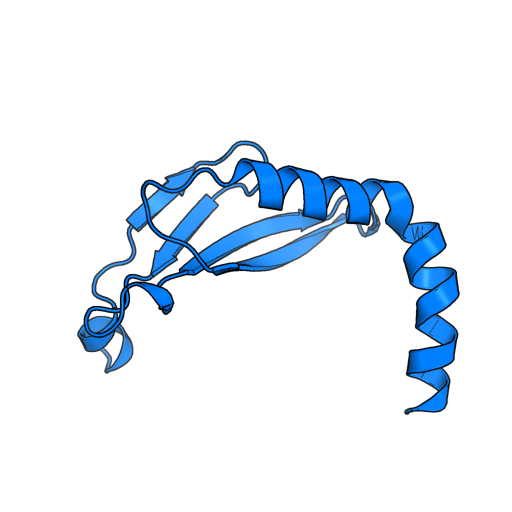 708 O O . ILE A 1 86 ? -0.056 -6.594 19.882 1.00 93.00 86 ILE A O 1
ATOM 712 N N . GLU A 1 87 ? -2.228 -6.121 20.209 1.00 92.12 87 GLU A N 1
ATOM 713 C CA . GLU A 1 87 ? -2.133 -5.902 21.661 1.00 92.12 87 GLU A CA 1
ATOM 714 C C . GLU A 1 87 ? -1.741 -7.177 22.424 1.00 92.12 87 GLU A C 1
ATOM 716 O O . GL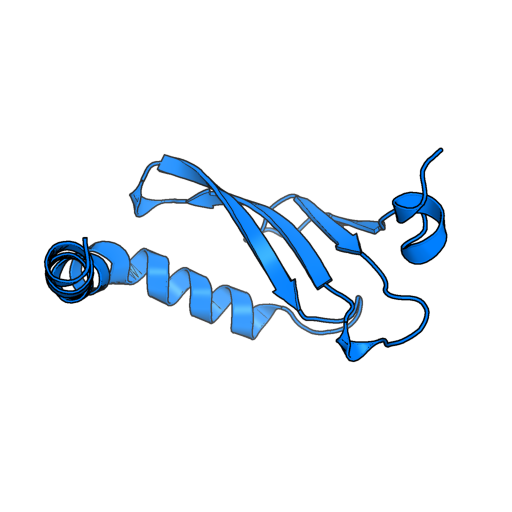U A 1 87 ? -1.065 -7.088 23.439 1.00 92.12 87 GLU A O 1
ATOM 721 N N . ASP A 1 88 ? -2.110 -8.359 21.926 1.00 91.94 88 ASP A N 1
ATOM 722 C CA . ASP A 1 88 ? -1.692 -9.636 22.514 1.00 91.94 88 ASP A CA 1
ATOM 723 C C . ASP A 1 88 ? -0.189 -9.941 22.297 1.00 91.94 88 ASP A C 1
ATOM 725 O O . ASP A 1 88 ? 0.394 -10.714 23.059 1.00 91.94 88 ASP A O 1
ATOM 729 N N . GLU A 1 89 ? 0.448 -9.363 21.270 1.00 92.25 89 GLU A N 1
ATOM 730 C CA . GLU A 1 89 ? 1.858 -9.614 20.910 1.00 92.25 89 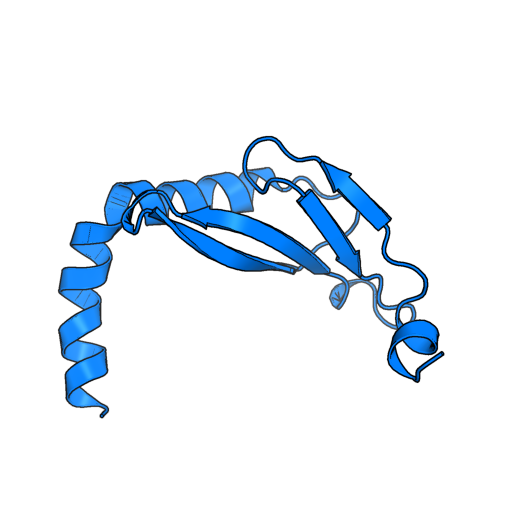GLU A CA 1
ATOM 731 C C . GLU A 1 89 ? 2.846 -8.645 21.600 1.00 92.25 89 GLU A C 1
ATOM 733 O O . GLU A 1 89 ? 4.028 -8.976 21.733 1.00 92.25 89 GLU A O 1
ATOM 738 N N . PHE A 1 90 ? 2.396 -7.459 22.040 1.00 85.12 90 PHE A N 1
ATOM 739 C CA . PHE A 1 90 ? 3.244 -6.365 22.556 1.00 85.12 90 PHE A CA 1
ATOM 740 C C . PHE A 1 90 ? 2.848 -5.891 23.957 1.00 85.12 90 PHE A C 1
ATOM 742 O O . PHE A 1 90 ? 3.777 -5.620 24.756 1.00 85.12 90 PHE A O 1
#

Radius of gyration: 15.98 Å; chains: 1; bounding box: 40×21×40 Å